Protein AF-A0A8K0Y3B1-F1 (afdb_monomer_lite)

Secondary structure (DSSP, 8-state):
-----SSS----EEEETTTTEEEESSHHHHT-HHHHHHHHHHHHHHHTT--SSHHHHHHHHHHHH-

Sequence (66 aa):
MVQFKGKRRTVYAVYVPAEKKIYALNSDIFCNPFVILHEYYHHIRSKLGVHKGSEKHANMYAKEFH

Radius of gyration: 11.63 Å; chains: 1; bounding box: 27×27×30 Å

Foldseek 3Di:
DDDDDDDDGDDQWAQDQVVRDIDGPDPVLVPDQLNVQLRVQVNVVVVVVDDPDSNVVSNVRSVVPD

Structure (mmCIF, N/CA/C/O backbone):
data_AF-A0A8K0Y3B1-F1
#
_entry.id   AF-A0A8K0Y3B1-F1
#
loop_
_atom_site.group_PDB
_atom_site.id
_atom_site.type_symbol
_atom_site.label_atom_id
_atom_site.label_alt_id
_atom_site.label_comp_id
_atom_site.label_asym_id
_atom_site.label_entity_id
_atom_site.label_seq_id
_atom_site.pdbx_PDB_ins_code
_atom_site.Cartn_x
_atom_site.Cartn_y
_atom_site.Cartn_z
_atom_site.occupancy
_atom_site.B_iso_or_equiv
_atom_site.auth_seq_id
_atom_site.auth_comp_id
_atom_site.auth_asym_id
_atom_site.auth_atom_id
_atom_site.pdbx_PDB_model_num
ATOM 1 N N . MET A 1 1 ? 6.689 0.503 0.650 1.00 51.97 1 MET A N 1
ATOM 2 C CA . MET A 1 1 ? 7.520 1.478 -0.064 1.00 51.97 1 MET A CA 1
ATOM 3 C C . MET A 1 1 ? 8.575 0.795 -0.928 1.00 51.97 1 MET A C 1
ATOM 5 O O . MET A 1 1 ? 9.673 0.480 -0.473 1.00 51.97 1 MET A O 1
ATOM 9 N N . VAL A 1 2 ? 8.250 0.600 -2.205 1.00 50.97 2 VAL A N 1
ATOM 10 C CA . VAL A 1 2 ? 9.206 0.117 -3.213 1.00 50.97 2 VAL A CA 1
ATOM 11 C C . VAL A 1 2 ? 10.103 1.280 -3.645 1.00 50.97 2 VAL A C 1
ATOM 13 O O . VAL A 1 2 ? 9.605 2.338 -4.026 1.00 50.97 2 VAL A O 1
ATOM 16 N N . GLN A 1 3 ? 11.422 1.111 -3.535 1.00 54.41 3 GLN A N 1
ATOM 17 C CA . GLN A 1 3 ? 12.424 2.129 -3.863 1.00 54.41 3 GLN A CA 1
ATOM 18 C C . GLN A 1 3 ? 13.300 1.658 -5.029 1.00 54.41 3 GLN A C 1
ATOM 20 O O . GLN A 1 3 ? 13.896 0.586 -4.946 1.00 54.41 3 GLN A O 1
ATOM 25 N N . PHE A 1 4 ? 13.476 2.498 -6.051 1.00 46.34 4 PHE A N 1
ATOM 26 C CA . PHE A 1 4 ? 14.556 2.360 -7.035 1.00 46.34 4 PHE A CA 1
ATOM 27 C C . PHE A 1 4 ? 15.452 3.616 -7.001 1.00 46.34 4 PHE A C 1
ATOM 29 O O . PHE A 1 4 ? 15.006 4.722 -6.705 1.00 46.34 4 PHE A O 1
ATOM 36 N N . LYS A 1 5 ? 16.762 3.405 -7.164 1.00 35.41 5 LYS A N 1
ATOM 37 C CA . LYS A 1 5 ? 17.874 4.264 -6.706 1.00 35.41 5 LYS A CA 1
ATOM 38 C C . LYS A 1 5 ? 18.020 5.573 -7.512 1.00 35.41 5 LYS A C 1
ATOM 40 O O . LYS A 1 5 ? 18.171 5.511 -8.723 1.00 35.41 5 LYS A O 1
ATOM 45 N N . GLY A 1 6 ? 18.125 6.732 -6.837 1.00 38.44 6 GLY A N 1
ATOM 46 C CA . GLY A 1 6 ? 18.634 7.980 -7.448 1.00 38.44 6 GLY A CA 1
ATOM 47 C C . GLY A 1 6 ? 18.144 9.311 -6.842 1.00 38.44 6 GLY A C 1
ATOM 48 O O . GLY A 1 6 ? 17.153 9.871 -7.281 1.00 38.44 6 GLY A O 1
ATOM 49 N N . LYS A 1 7 ? 18.885 9.852 -5.864 1.00 47.31 7 LYS A N 1
ATOM 50 C CA . LYS A 1 7 ? 18.948 11.266 -5.397 1.00 47.31 7 LYS A CA 1
ATOM 51 C C . LYS A 1 7 ? 17.689 12.056 -4.958 1.00 47.31 7 LYS A C 1
ATOM 53 O O . LYS A 1 7 ? 17.873 13.087 -4.317 1.00 47.31 7 LYS A O 1
ATOM 58 N N . ARG A 1 8 ? 16.453 11.578 -5.107 1.00 49.91 8 ARG A N 1
ATOM 59 C CA . ARG A 1 8 ? 15.285 11.998 -4.293 1.00 49.91 8 ARG A CA 1
ATOM 60 C C . ARG A 1 8 ? 14.448 10.756 -3.982 1.00 49.91 8 ARG A C 1
ATOM 62 O O . ARG A 1 8 ? 14.310 9.888 -4.834 1.00 49.91 8 ARG A O 1
ATOM 69 N N . ARG A 1 9 ? 13.940 10.618 -2.750 1.00 50.69 9 ARG A N 1
ATOM 70 C CA . ARG A 1 9 ? 13.053 9.500 -2.378 1.00 50.69 9 ARG A CA 1
ATOM 71 C C . ARG A 1 9 ? 11.707 9.691 -3.084 1.00 50.69 9 ARG A C 1
ATOM 73 O O . ARG A 1 9 ? 10.815 10.315 -2.522 1.00 50.69 9 ARG A O 1
ATOM 80 N N . THR A 1 10 ? 11.571 9.189 -4.305 1.00 63.56 10 THR A N 1
ATOM 81 C CA . THR A 1 10 ? 10.269 9.120 -4.973 1.00 63.56 10 THR A CA 1
ATOM 82 C C . THR A 1 10 ? 9.497 7.947 -4.382 1.00 63.56 10 THR A C 1
ATOM 84 O O . THR A 1 10 ? 9.926 6.799 -4.482 1.00 63.56 10 THR A O 1
ATOM 87 N N . VAL A 1 11 ? 8.389 8.243 -3.703 1.00 71.94 11 VAL A N 1
ATOM 88 C CA . VAL A 1 11 ? 7.436 7.235 -3.232 1.00 71.94 11 VAL A CA 1
ATOM 89 C C . VAL A 1 11 ? 6.460 6.975 -4.373 1.00 71.94 11 VAL A C 1
ATOM 91 O O . VAL A 1 11 ? 5.737 7.880 -4.776 1.00 71.94 11 VAL A O 1
ATOM 94 N N . TYR A 1 12 ? 6.475 5.762 -4.923 1.00 88.62 12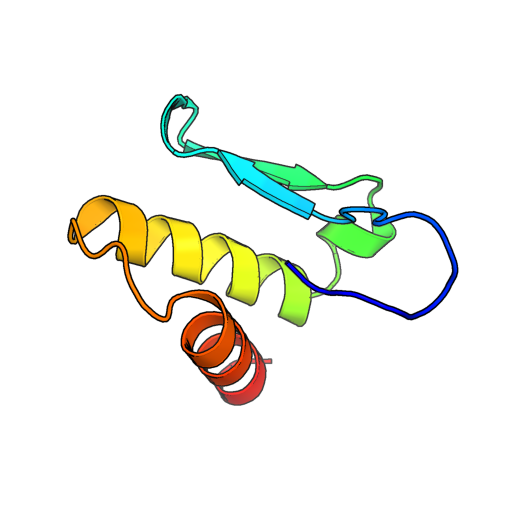 TYR A N 1
ATOM 95 C CA . TYR A 1 12 ? 5.628 5.406 -6.067 1.00 88.62 12 TYR A CA 1
ATOM 96 C C . TYR A 1 12 ? 4.207 5.011 -5.657 1.00 88.62 12 TYR A C 1
ATOM 98 O O . TYR A 1 12 ? 3.270 5.244 -6.415 1.00 88.62 12 TYR A O 1
ATOM 106 N N . ALA A 1 13 ? 4.046 4.446 -4.460 1.00 93.50 13 ALA A N 1
ATOM 107 C CA . ALA A 1 13 ? 2.755 4.140 -3.864 1.00 93.50 13 ALA A CA 1
ATOM 108 C C . ALA A 1 13 ? 2.835 4.159 -2.333 1.00 93.50 13 ALA A C 1
ATOM 110 O O . ALA A 1 13 ? 3.920 3.991 -1.765 1.00 93.50 13 ALA A O 1
ATOM 111 N N . VAL A 1 14 ? 1.691 4.377 -1.684 1.00 93.44 14 VAL A N 1
ATOM 112 C CA . VAL A 1 14 ? 1.559 4.423 -0.226 1.00 93.44 14 VAL A CA 1
ATOM 113 C C . VAL A 1 14 ? 0.152 4.029 0.217 1.00 93.44 14 VAL A C 1
ATOM 115 O O . VAL A 1 14 ? -0.845 4.531 -0.305 1.00 93.44 14 VAL A O 1
ATOM 118 N N . TYR A 1 15 ? 0.061 3.162 1.220 1.00 94.25 15 TYR A N 1
ATOM 119 C CA . TYR A 1 15 ? -1.163 2.972 1.991 1.00 94.25 15 TYR A CA 1
ATOM 120 C C . TYR A 1 15 ? -1.317 4.056 3.068 1.00 94.25 15 TYR A C 1
ATOM 122 O O . TYR A 1 15 ? -0.421 4.267 3.887 1.00 94.25 15 TYR A O 1
ATOM 130 N N . VAL A 1 16 ? -2.480 4.712 3.107 1.00 92.25 16 VAL A N 1
ATOM 131 C CA . VAL A 1 16 ? -2.830 5.742 4.097 1.00 92.25 16 VAL A CA 1
ATOM 132 C C . VAL A 1 16 ? -3.864 5.174 5.080 1.00 92.25 16 VAL A C 1
ATOM 134 O O . VAL A 1 16 ? -5.037 5.037 4.716 1.00 92.25 16 VAL A O 1
ATOM 137 N N . PRO A 1 17 ? -3.487 4.864 6.340 1.00 91.25 17 PRO A N 1
ATOM 138 C CA . PRO A 1 17 ? -4.388 4.221 7.3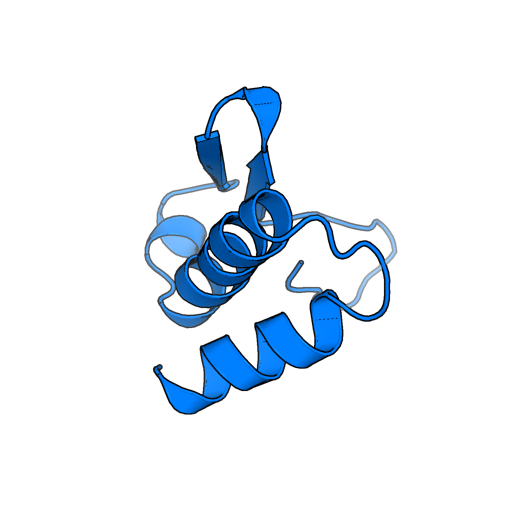01 1.00 91.25 17 PRO A CA 1
ATOM 139 C C . PRO A 1 17 ? -5.649 5.023 7.630 1.00 91.25 17 PRO A C 1
ATOM 141 O O . PRO A 1 17 ? -6.722 4.435 7.753 1.00 91.25 17 PRO A O 1
ATOM 144 N N . ALA A 1 18 ? -5.528 6.351 7.739 1.00 92.38 18 ALA A N 1
ATOM 145 C CA . ALA A 1 18 ? -6.648 7.242 8.049 1.00 92.38 18 ALA A CA 1
ATOM 146 C C . ALA A 1 18 ? -7.745 7.190 6.974 1.00 92.38 18 ALA A C 1
ATOM 148 O O . ALA A 1 18 ? -8.931 7.267 7.282 1.00 92.38 18 ALA A O 1
ATOM 149 N N . GLU A 1 19 ? -7.343 7.001 5.719 1.00 95.62 19 GLU A N 1
ATOM 150 C CA . GLU A 1 19 ? -8.246 6.985 4.571 1.00 95.62 19 GLU A CA 1
ATOM 151 C C . GLU A 1 19 ? -8.614 5.572 4.118 1.00 95.62 19 GLU A C 1
ATOM 153 O O . GLU A 1 19 ? -9.545 5.407 3.332 1.00 95.62 19 GLU A O 1
ATOM 158 N N . LYS A 1 20 ? -7.896 4.552 4.609 1.00 94.62 20 LYS A N 1
ATOM 159 C CA . LYS A 1 20 ? -8.018 3.147 4.189 1.00 94.62 20 LYS A CA 1
ATOM 160 C C . LYS A 1 20 ? -7.856 2.979 2.673 1.00 94.62 20 LYS A C 1
ATOM 162 O O . LYS A 1 20 ? -8.541 2.166 2.058 1.00 94.62 20 LYS A O 1
ATOM 167 N N . LYS A 1 21 ? -6.942 3.749 2.077 1.00 96.62 21 LYS A N 1
ATOM 168 C CA . LYS A 1 21 ? -6.696 3.794 0.630 1.00 96.62 21 LYS A CA 1
ATOM 169 C C . LYS A 1 21 ? -5.230 3.561 0.304 1.00 96.62 21 LYS A C 1
ATOM 171 O O . LYS A 1 21 ? -4.352 3.934 1.080 1.00 96.62 21 LYS A O 1
ATOM 176 N N . ILE A 1 22 ? -4.993 2.972 -0.864 1.00 95.81 22 ILE A N 1
ATOM 177 C CA . ILE A 1 22 ? -3.678 2.913 -1.498 1.00 95.81 22 ILE A CA 1
ATOM 178 C C . ILE A 1 22 ? -3.656 3.992 -2.576 1.00 95.81 22 ILE A C 1
ATOM 180 O O . ILE A 1 22 ? -4.491 3.983 -3.478 1.00 95.81 22 ILE A O 1
ATOM 184 N N . TYR A 1 23 ? -2.702 4.908 -2.473 1.00 95.62 23 TYR A N 1
ATOM 185 C CA . TYR A 1 23 ? -2.416 5.900 -3.500 1.00 95.62 23 TYR A CA 1
ATOM 186 C C . TYR A 1 23 ? -1.193 5.462 -4.294 1.00 95.62 23 TYR A C 1
ATOM 188 O O . TYR A 1 23 ? -0.215 4.998 -3.711 1.00 95.62 23 TYR A O 1
ATOM 196 N N . ALA A 1 24 ? -1.242 5.624 -5.613 1.00 94.81 24 ALA A N 1
ATOM 197 C CA . ALA A 1 24 ? -0.141 5.344 -6.524 1.00 94.81 24 ALA A CA 1
ATOM 198 C C . ALA A 1 24 ? 0.086 6.548 -7.442 1.00 94.81 24 ALA A C 1
ATOM 200 O O . ALA A 1 24 ? -0.846 7.295 -7.738 1.00 94.81 24 ALA A O 1
ATOM 201 N N . LEU A 1 25 ? 1.326 6.731 -7.892 1.00 93.25 25 LEU A N 1
ATOM 202 C CA . LEU A 1 25 ? 1.713 7.863 -8.733 1.00 93.25 25 LEU A CA 1
ATOM 203 C C . LEU A 1 25 ? 0.999 7.859 -10.096 1.00 93.25 25 LEU A C 1
ATOM 205 O O . LEU A 1 25 ? 0.716 8.919 -10.645 1.00 93.25 25 LEU A O 1
ATOM 209 N N . ASN A 1 26 ? 0.743 6.673 -10.649 1.00 93.19 26 ASN A N 1
ATOM 210 C CA . ASN A 1 26 ? 0.051 6.469 -11.919 1.00 93.19 26 ASN A CA 1
ATOM 211 C C . ASN A 1 26 ? -0.522 5.041 -12.008 1.00 93.19 26 ASN A C 1
ATOM 213 O O . ASN A 1 26 ? -0.312 4.216 -11.111 1.00 93.19 26 ASN A O 1
ATOM 217 N N . SER A 1 27 ? -1.239 4.761 -13.100 1.00 94.69 27 SER A N 1
ATOM 218 C CA . SER A 1 27 ? -1.848 3.456 -13.378 1.00 94.69 27 SER A CA 1
ATOM 219 C C . SER A 1 27 ? -0.827 2.327 -13.475 1.00 94.69 27 SER A C 1
ATOM 221 O O . SER A 1 27 ? -1.099 1.243 -12.979 1.00 94.69 27 SER A O 1
ATOM 223 N N . ASP A 1 28 ? 0.353 2.570 -14.045 1.00 94.25 28 ASP A N 1
ATOM 22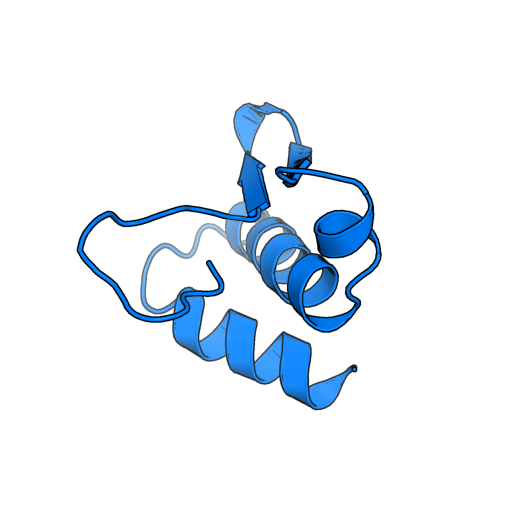4 C CA . ASP A 1 28 ? 1.360 1.521 -14.253 1.00 94.25 28 ASP A CA 1
ATOM 225 C C . ASP A 1 28 ? 1.882 0.986 -12.916 1.00 94.25 28 ASP A C 1
ATOM 227 O O . ASP A 1 28 ? 2.029 -0.220 -12.722 1.00 94.25 28 ASP A O 1
ATOM 231 N N . ILE A 1 29 ? 2.103 1.887 -11.953 1.00 94.62 29 ILE A N 1
ATOM 232 C CA . ILE A 1 29 ? 2.448 1.512 -10.581 1.00 94.62 29 ILE A CA 1
ATOM 233 C C . ILE A 1 29 ? 1.270 0.819 -9.892 1.00 94.62 29 ILE A C 1
ATOM 235 O O . ILE A 1 29 ? 1.476 -0.174 -9.197 1.00 94.62 29 ILE A O 1
ATOM 239 N N . PHE A 1 30 ? 0.047 1.324 -10.073 1.00 94.38 30 PHE A N 1
ATOM 240 C CA . PHE A 1 30 ? -1.148 0.738 -9.462 1.00 94.38 30 PHE A CA 1
ATOM 241 C C . PHE A 1 30 ? -1.448 -0.675 -9.986 1.00 94.38 30 PHE A C 1
ATOM 243 O O . PHE A 1 30 ? -1.934 -1.521 -9.246 1.00 94.38 30 PHE A O 1
ATOM 250 N N . CYS A 1 31 ? -1.127 -0.956 -11.246 1.00 94.88 31 CYS A N 1
ATOM 251 C CA . CYS A 1 31 ? -1.304 -2.270 -11.856 1.00 94.88 31 CYS A CA 1
ATOM 252 C C . CYS A 1 31 ? -0.171 -3.251 -11.525 1.00 94.88 31 CYS A C 1
ATOM 254 O O . CYS A 1 31 ? -0.268 -4.424 -11.879 1.00 94.88 31 CYS A O 1
ATOM 256 N N . ASN A 1 32 ? 0.895 -2.814 -10.848 1.00 94.88 32 ASN A N 1
ATOM 257 C CA . ASN A 1 32 ? 1.977 -3.704 -10.450 1.00 94.88 32 ASN A CA 1
ATOM 258 C C . ASN A 1 32 ? 1.556 -4.544 -9.220 1.00 94.88 32 ASN A C 1
ATOM 260 O O . ASN A 1 32 ? 1.394 -3.983 -8.129 1.00 94.88 32 ASN A O 1
ATOM 264 N N . PRO A 1 33 ? 1.430 -5.883 -9.343 1.00 96.12 33 PRO A N 1
ATOM 265 C CA . PRO A 1 33 ? 0.925 -6.730 -8.262 1.00 96.12 33 PRO A CA 1
ATOM 266 C C . PRO A 1 33 ? 1.829 -6.708 -7.025 1.00 96.12 33 PRO A C 1
ATOM 268 O O . PRO A 1 33 ? 1.320 -6.653 -5.907 1.00 96.12 33 PRO A O 1
ATOM 271 N N . PHE A 1 34 ? 3.155 -6.643 -7.203 1.00 95.50 34 PHE A N 1
ATOM 272 C CA . PHE A 1 34 ? 4.101 -6.509 -6.091 1.00 95.50 34 PHE A CA 1
ATOM 273 C C . PHE A 1 34 ? 3.779 -5.269 -5.252 1.00 95.50 34 PHE A C 1
ATOM 275 O O . PHE A 1 34 ? 3.729 -5.330 -4.024 1.00 95.50 34 PHE A O 1
ATOM 282 N N . VAL A 1 35 ? 3.571 -4.128 -5.915 1.00 94.25 35 VAL A N 1
ATOM 283 C CA . VAL A 1 35 ? 3.345 -2.840 -5.246 1.00 94.25 35 VAL A CA 1
ATOM 284 C C . VAL A 1 35 ? 2.036 -2.863 -4.465 1.00 94.25 35 VAL A C 1
ATOM 286 O O . VAL A 1 35 ? 2.010 -2.452 -3.304 1.00 94.25 35 VAL A O 1
ATOM 289 N N . ILE A 1 36 ? 0.961 -3.375 -5.067 1.00 95.88 36 ILE A N 1
ATOM 290 C CA . ILE A 1 36 ? -0.339 -3.454 -4.397 1.00 95.88 36 ILE A CA 1
ATOM 291 C C . ILE A 1 36 ? -0.294 -4.410 -3.211 1.00 95.88 36 ILE A C 1
ATOM 293 O O . ILE A 1 36 ? -0.782 -4.050 -2.143 1.00 95.88 36 ILE A O 1
ATOM 297 N N . LEU A 1 37 ? 0.336 -5.578 -3.346 1.00 96.25 37 LEU A N 1
ATOM 298 C CA . LEU A 1 37 ? 0.486 -6.519 -2.234 1.00 96.25 37 LEU A CA 1
ATOM 299 C C . LEU A 1 37 ? 1.333 -5.927 -1.101 1.00 96.25 37 LEU A C 1
ATOM 301 O O . LEU A 1 37 ? 0.989 -6.088 0.070 1.00 96.25 37 LEU A O 1
ATOM 305 N N . HIS A 1 38 ? 2.387 -5.174 -1.428 1.00 94.75 38 HIS A N 1
ATOM 306 C CA . HIS A 1 38 ? 3.204 -4.466 -0.440 1.00 94.75 38 HIS A CA 1
ATOM 307 C C . HIS A 1 38 ? 2.371 -3.472 0.373 1.00 94.75 38 HIS A C 1
ATOM 309 O O . HIS A 1 38 ? 2.395 -3.483 1.605 1.00 94.75 38 HIS A O 1
ATOM 315 N N . GLU A 1 39 ? 1.632 -2.593 -0.300 1.00 95.00 39 GLU A N 1
ATOM 316 C CA . GLU A 1 39 ? 0.837 -1.567 0.378 1.00 95.00 39 GLU A CA 1
ATOM 317 C C . GLU A 1 39 ? -0.410 -2.171 1.057 1.00 95.00 39 GLU A C 1
ATOM 319 O O . GLU A 1 39 ? -0.824 -1.722 2.128 1.00 95.00 39 GLU A O 1
ATOM 324 N N . TYR A 1 40 ? -0.957 -3.270 0.531 1.00 95.38 40 TYR A N 1
ATOM 325 C CA . TYR A 1 40 ? -2.013 -4.038 1.192 1.00 95.38 40 TYR A CA 1
ATOM 326 C C . TYR A 1 40 ? -1.524 -4.724 2.474 1.00 95.38 40 TYR A C 1
ATOM 328 O O . TYR A 1 40 ? -2.237 -4.771 3.479 1.00 95.38 40 TYR A O 1
ATOM 336 N N . TYR A 1 41 ? -0.274 -5.182 2.514 1.00 94.19 41 TYR A N 1
ATOM 337 C CA . TYR A 1 41 ? 0.313 -5.675 3.754 1.00 94.19 41 TYR A CA 1
ATOM 338 C C . TYR A 1 41 ? 0.372 -4.582 4.833 1.00 94.19 41 TYR A C 1
ATOM 340 O O . TYR A 1 41 ? 0.078 -4.840 6.005 1.00 94.19 41 TYR A O 1
ATOM 348 N N . HIS A 1 42 ? 0.665 -3.335 4.453 1.00 92.81 42 HIS A N 1
ATOM 349 C CA . HIS A 1 42 ? 0.590 -2.199 5.379 1.00 92.81 42 HIS A CA 1
ATOM 350 C C . HIS A 1 42 ? -0.831 -1.954 5.896 1.00 92.81 42 HIS A C 1
ATOM 352 O O . HIS A 1 42 ? -0.991 -1.636 7.078 1.00 92.81 42 HIS A O 1
ATOM 358 N N . HIS A 1 43 ? -1.865 -2.194 5.081 1.00 93.38 43 HIS A N 1
ATOM 359 C CA . HIS A 1 43 ? -3.253 -2.212 5.554 1.00 93.38 43 HIS A CA 1
ATOM 360 C C . HIS A 1 43 ? -3.462 -3.244 6.665 1.00 93.38 43 HIS A C 1
ATOM 362 O O . HIS A 1 43 ? -3.912 -2.877 7.756 1.00 93.38 43 HIS A O 1
ATOM 368 N N . ILE A 1 44 ? -3.087 -4.503 6.426 1.00 92.31 44 ILE A N 1
ATOM 369 C CA . ILE A 1 44 ? -3.227 -5.589 7.408 1.00 92.31 44 ILE A CA 1
ATOM 370 C C . ILE A 1 44 ? -2.487 -5.235 8.703 1.00 92.31 44 ILE A C 1
ATOM 372 O O . ILE A 1 44 ? -3.059 -5.302 9.791 1.00 92.31 44 ILE A O 1
ATOM 376 N N . ARG A 1 45 ? -1.235 -4.778 8.605 1.00 88.81 45 ARG A N 1
ATOM 377 C CA . ARG A 1 45 ? -0.434 -4.435 9.787 1.00 88.81 45 ARG A CA 1
ATOM 378 C C . ARG A 1 45 ? -0.969 -3.248 10.569 1.00 88.81 45 ARG A C 1
ATOM 380 O O . ARG A 1 45 ? -0.912 -3.281 11.797 1.00 88.81 45 ARG A O 1
ATOM 387 N N . SER A 1 46 ? -1.486 -2.227 9.886 1.00 86.50 46 SER A N 1
ATOM 388 C CA . SER A 1 46 ? -2.071 -1.058 10.551 1.00 86.50 46 SER A CA 1
ATOM 389 C C . SER A 1 46 ? -3.251 -1.445 11.449 1.00 86.50 46 SER A C 1
ATOM 391 O O . SER A 1 46 ? -3.414 -0.866 12.518 1.00 86.50 46 SER A O 1
ATOM 393 N N . LYS A 1 47 ? -4.015 -2.483 11.073 1.00 83.62 47 LYS A N 1
ATOM 394 C CA . LYS A 1 47 ? -5.108 -3.029 11.891 1.00 83.62 47 LYS A CA 1
ATOM 395 C C . LYS A 1 47 ? -4.625 -3.828 13.101 1.00 83.62 47 LYS A C 1
ATOM 397 O O . LYS A 1 47 ? -5.345 -3.913 14.087 1.00 83.62 47 LYS A O 1
ATOM 402 N N . LEU A 1 48 ? -3.425 -4.400 13.033 1.00 83.19 48 LEU A N 1
ATOM 403 C CA . LEU A 1 48 ? -2.845 -5.220 14.100 1.00 83.19 48 LEU A CA 1
ATOM 404 C C . LEU A 1 48 ? -2.015 -4.405 15.111 1.00 83.19 48 LEU A C 1
ATOM 406 O O . LEU A 1 48 ? -1.464 -4.984 16.041 1.00 83.19 48 LEU A O 1
ATOM 410 N N . GLY A 1 49 ? -1.899 -3.080 14.943 1.00 74.88 49 GLY A N 1
ATOM 411 C CA . GLY A 1 49 ? -1.253 -2.187 15.917 1.00 74.88 49 GLY A CA 1
ATOM 412 C C . GLY A 1 49 ? 0.270 -2.333 16.038 1.00 74.88 49 GLY A C 1
ATOM 413 O O . GLY A 1 49 ? 0.854 -1.904 17.031 1.00 74.88 49 GLY A O 1
ATOM 414 N N . VAL A 1 50 ? 0.945 -2.946 15.055 1.00 72.44 50 VAL A N 1
ATOM 415 C CA . VAL A 1 50 ? 2.391 -3.218 15.141 1.00 72.44 50 VAL A CA 1
ATOM 416 C C . VAL A 1 50 ? 3.214 -2.237 14.304 1.00 72.44 50 VAL A C 1
ATOM 418 O O . VAL A 1 50 ? 3.094 -2.201 13.081 1.00 72.44 50 VAL A O 1
ATOM 421 N N . HIS A 1 51 ? 4.117 -1.496 14.958 1.00 62.09 51 HIS A N 1
ATOM 422 C CA . HIS A 1 51 ? 4.833 -0.357 14.361 1.00 62.09 51 HIS A CA 1
ATOM 423 C C . HIS A 1 51 ? 6.281 -0.621 13.889 1.00 62.09 51 HIS A C 1
ATOM 425 O O . HIS A 1 51 ? 6.840 0.217 13.185 1.00 62.09 51 HIS A O 1
ATOM 431 N N . LYS A 1 52 ? 6.928 -1.747 14.239 1.00 54.31 52 LYS A N 1
ATOM 432 C CA . LYS A 1 52 ? 8.347 -2.013 13.890 1.00 54.31 52 LYS A CA 1
ATOM 433 C C . LYS A 1 52 ? 8.522 -3.106 12.821 1.00 54.31 52 LYS A C 1
ATOM 435 O O . LYS A 1 52 ? 7.841 -4.130 12.839 1.00 54.31 52 LYS A O 1
ATOM 440 N N . GLY A 1 5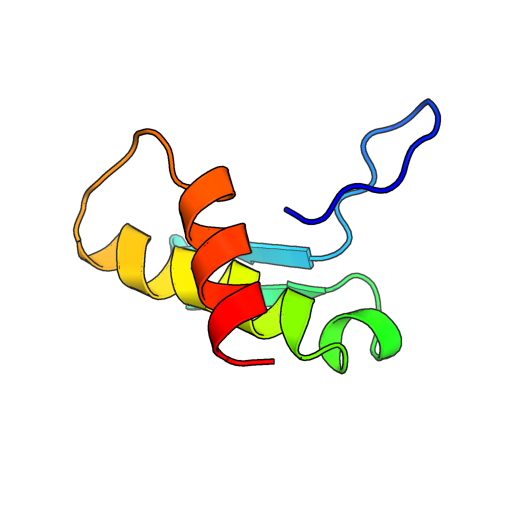3 ?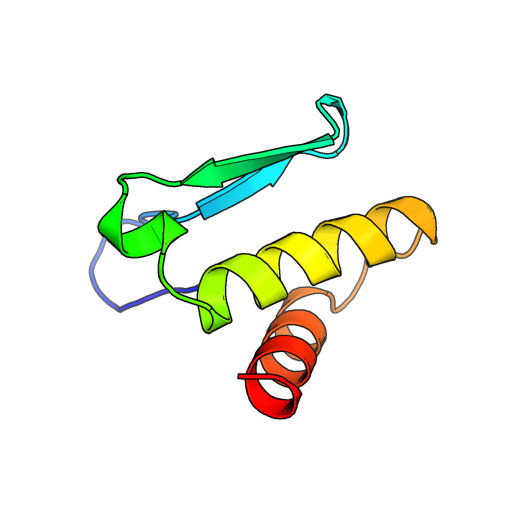 9.478 -2.898 11.905 1.00 63.81 53 GLY A N 1
ATOM 441 C CA . GLY A 1 53 ? 9.934 -3.891 10.917 1.00 63.81 53 GLY A CA 1
ATOM 442 C C . GLY A 1 53 ? 9.005 -4.129 9.718 1.00 63.81 53 GLY A C 1
ATOM 443 O O . GLY A 1 53 ? 9.101 -5.177 9.084 1.00 63.81 53 GLY A O 1
ATOM 444 N N . SER A 1 54 ? 8.088 -3.211 9.406 1.00 72.06 54 SER A N 1
ATOM 445 C CA . SER A 1 54 ? 7.017 -3.414 8.417 1.00 72.06 54 SER A CA 1
ATOM 446 C C . SER A 1 54 ? 7.510 -3.625 6.982 1.00 72.06 54 SER A C 1
ATOM 448 O O . SER A 1 54 ? 7.023 -4.538 6.328 1.00 72.06 54 SER A O 1
ATOM 450 N N . GLU A 1 55 ? 8.510 -2.872 6.514 1.00 87.69 55 GLU A N 1
ATOM 451 C CA . GLU A 1 55 ? 8.911 -2.897 5.095 1.00 87.69 55 GLU A CA 1
ATOM 452 C C . GLU A 1 55 ? 9.506 -4.235 4.635 1.00 87.69 55 GLU A C 1
ATOM 454 O O . GLU A 1 55 ? 9.199 -4.694 3.538 1.00 87.69 55 GLU A O 1
ATOM 459 N N . LYS A 1 56 ? 10.330 -4.903 5.459 1.00 89.75 56 LYS A N 1
ATOM 460 C CA . LYS A 1 56 ? 10.895 -6.216 5.090 1.00 89.75 56 LYS A CA 1
ATOM 461 C C . LYS A 1 56 ? 9.794 -7.267 4.960 1.00 89.75 56 LYS A C 1
ATOM 463 O O . LYS A 1 56 ? 9.822 -8.057 4.028 1.00 89.75 56 LYS A O 1
ATOM 468 N N . HIS A 1 57 ? 8.834 -7.266 5.880 1.00 90.69 57 HIS A N 1
ATOM 469 C CA . HIS A 1 57 ? 7.723 -8.212 5.833 1.00 90.69 57 HIS A CA 1
ATOM 470 C C . HIS A 1 57 ? 6.749 -7.898 4.699 1.00 90.69 57 HIS A C 1
ATOM 472 O O . HIS A 1 57 ? 6.264 -8.825 4.072 1.00 90.69 57 HIS A O 1
ATOM 478 N N . ALA A 1 58 ? 6.533 -6.620 4.389 1.00 91.25 58 ALA A N 1
ATOM 479 C CA . ALA A 1 58 ? 5.752 -6.209 3.229 1.00 91.25 58 ALA A CA 1
ATOM 480 C C . ALA A 1 58 ? 6.388 -6.700 1.922 1.00 91.25 58 ALA A C 1
ATOM 482 O O . ALA A 1 58 ? 5.703 -7.278 1.087 1.00 91.25 58 ALA A O 1
ATOM 483 N N . 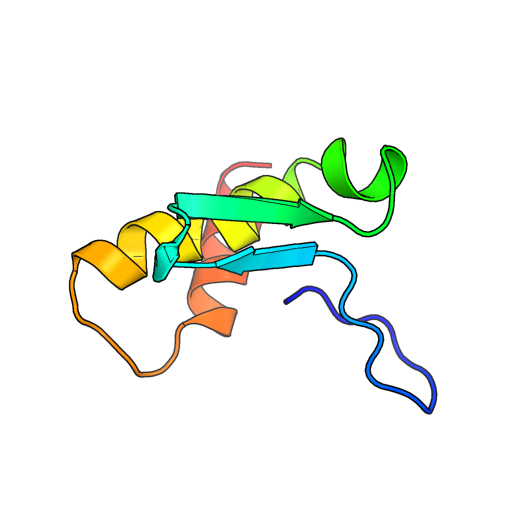ASN A 1 59 ? 7.716 -6.575 1.796 1.00 93.00 59 ASN A N 1
ATOM 484 C CA . ASN A 1 59 ? 8.456 -7.132 0.665 1.00 93.00 59 ASN A CA 1
ATOM 485 C C . ASN A 1 59 ? 8.357 -8.664 0.602 1.00 93.00 59 ASN A C 1
ATOM 487 O O . ASN A 1 59 ? 8.238 -9.206 -0.488 1.00 93.00 59 ASN A O 1
ATOM 491 N N . MET A 1 60 ? 8.465 -9.367 1.738 1.00 93.94 60 MET A N 1
ATOM 492 C CA . MET A 1 60 ? 8.349 -10.834 1.770 1.00 93.94 60 MET A CA 1
ATOM 493 C C . MET A 1 60 ? 6.942 -11.274 1.366 1.00 93.94 60 MET A C 1
ATOM 495 O O . MET A 1 60 ? 6.813 -12.073 0.451 1.00 93.94 60 MET A O 1
ATOM 499 N N . TYR A 1 61 ? 5.913 -10.660 1.951 1.00 94.06 61 TYR A N 1
ATOM 500 C CA . TYR A 1 61 ? 4.521 -10.891 1.582 1.00 94.06 61 TYR A CA 1
ATOM 501 C C . TYR A 1 61 ? 4.289 -10.648 0.088 1.00 94.06 61 TYR A C 1
ATOM 503 O O . TYR A 1 61 ? 3.764 -11.510 -0.600 1.00 94.06 61 TYR A O 1
ATOM 511 N N . ALA A 1 62 ? 4.744 -9.516 -0.453 1.00 94.94 62 ALA A N 1
ATOM 512 C CA . ALA A 1 62 ? 4.607 -9.251 -1.879 1.00 94.94 62 ALA A CA 1
ATOM 513 C C . ALA A 1 62 ? 5.280 -10.344 -2.725 1.00 94.94 62 ALA A C 1
ATOM 515 O O . ALA A 1 62 ? 4.642 -10.865 -3.629 1.00 94.94 62 ALA A O 1
ATOM 516 N N . LYS A 1 63 ? 6.524 -10.734 -2.405 1.00 94.88 63 LYS A N 1
ATOM 517 C CA . LYS A 1 63 ? 7.278 -11.781 -3.127 1.00 94.88 63 LYS A CA 1
ATOM 518 C C . LYS A 1 63 ? 6.655 -13.171 -3.063 1.00 94.88 63 LYS A C 1
ATOM 520 O O . LYS A 1 63 ? 6.870 -13.954 -3.975 1.00 94.88 63 LYS A O 1
ATOM 525 N N . GLU A 1 64 ? 5.977 -13.504 -1.973 1.00 96.44 64 GLU A N 1
ATOM 526 C CA . GLU A 1 64 ? 5.354 -14.820 -1.799 1.00 96.44 64 GLU A CA 1
ATOM 527 C C . GLU A 1 64 ? 4.071 -14.974 -2.625 1.00 96.44 64 GLU A C 1
ATOM 529 O O . GLU A 1 64 ? 3.700 -16.096 -2.960 1.00 96.44 64 GLU A O 1
ATOM 534 N N . PHE A 1 65 ? 3.400 -13.866 -2.953 1.00 91.00 65 PHE A N 1
ATOM 535 C CA . PHE A 1 65 ? 2.063 -13.869 -3.555 1.00 91.00 65 PHE A CA 1
ATOM 536 C C . PHE A 1 65 ? 1.978 -13.186 -4.935 1.00 91.00 65 PHE A C 1
ATOM 538 O O . PHE A 1 65 ? 0.871 -13.065 -5.463 1.00 91.00 65 PHE A O 1
ATOM 545 N N . HIS A 1 66 ? 3.098 -12.740 -5.517 1.00 78.81 66 HIS A N 1
ATOM 546 C CA . HIS A 1 66 ? 3.173 -12.168 -6.873 1.00 78.81 66 HIS A CA 1
ATOM 547 C C . HIS A 1 66 ? 3.976 -13.072 -7.817 1.00 78.81 66 HIS A C 1
ATOM 549 O O . HIS A 1 66 ? 3.825 -12.882 -9.046 1.00 78.81 66 HIS A O 1
#

pLDDT: mean 83.45, std 17.23, range [35.41, 96.62]